Protein AF-A0AAW2PIT9-F1 (afdb_monomer_lite)

Sequence (120 aa):
MGIRGVTVSDVRGFGARGGSTERHAGSEFSEDKFIVKVKMEIVVSKDQVEEVIQKIIEEARTGEIGDGKIFLTPVSDIIRVRTGERGEKAERMIGGGAPPLEFLKLDELSVICLNWNFQL

Secondary structure (DSSP, 8-state):
------EEEEEEE----S------TT-------PEEEEEEEEEEEHHHHHHHHHHHHHHH--SSTT---EEEEE----EETTTTEETHHHH--TTSPPPP-----GGGEEEEEEEE----

Radius of gyration: 18.8 Å; chains: 1; bounding box: 33×24×62 Å

Foldseek 3Di:
DLFDDKDKDKDWDDDDDPDDPPPDPDDDDPRPDTAIWMKMWGKDFQVCVVVVVVVLCVVQDPVDPFSWDWDWDQAQKAAQPVPRDMDPVRNDDPPGDDDDDDDDHSRGIIITITTGHPDD

Structure (mmCIF, N/CA/C/O backbone):
data_AF-A0AAW2PIT9-F1
#
_entry.id   AF-A0AAW2PIT9-F1
#
loop_
_atom_site.group_PDB
_atom_site.id
_atom_site.type_symbol
_atom_site.label_atom_id
_atom_site.label_alt_id
_atom_site.label_comp_id
_atom_site.label_asym_id
_atom_site.label_entity_id
_atom_site.label_seq_id
_atom_site.pdbx_PDB_ins_code
_atom_site.Cartn_x
_atom_site.Cartn_y
_atom_site.Cartn_z
_atom_site.occupancy
_atom_site.B_iso_or_equiv
_atom_site.auth_seq_id
_atom_site.auth_comp_id
_atom_site.auth_asym_id
_atom_site.auth_atom_id
_atom_site.pdbx_PDB_model_num
ATOM 1 N N . MET A 1 1 ? 7.117 5.584 10.643 1.00 58.91 1 MET A N 1
ATOM 2 C CA . MET A 1 1 ? 6.422 4.578 9.802 1.00 58.91 1 MET A CA 1
ATOM 3 C C . MET A 1 1 ? 6.157 3.234 10.522 1.00 58.91 1 MET A C 1
ATOM 5 O O . MET A 1 1 ? 6.840 2.249 10.277 1.00 58.91 1 MET A O 1
ATOM 9 N N . GLY A 1 2 ? 5.166 3.136 11.417 1.00 62.16 2 GLY A N 1
ATOM 10 C CA . GLY A 1 2 ? 4.796 1.880 12.111 1.00 62.16 2 GLY A CA 1
ATOM 11 C C . GLY A 1 2 ? 3.861 0.944 11.322 1.00 62.16 2 GLY A C 1
ATOM 12 O O . GLY A 1 2 ? 3.065 0.229 11.939 1.00 62.16 2 GLY A O 1
ATOM 13 N N . ILE A 1 3 ? 3.917 0.986 9.984 1.00 71.56 3 ILE A N 1
ATOM 14 C CA . ILE A 1 3 ? 3.019 0.257 9.073 1.00 71.56 3 ILE A CA 1
ATOM 15 C C . ILE A 1 3 ? 3.288 -1.241 9.199 1.00 71.56 3 ILE A C 1
ATOM 17 O O . ILE A 1 3 ? 4.405 -1.701 8.975 1.00 71.56 3 ILE A O 1
ATOM 21 N N . ARG A 1 4 ? 2.264 -2.012 9.572 1.00 72.38 4 ARG A N 1
ATOM 22 C CA . ARG A 1 4 ? 2.394 -3.460 9.822 1.00 72.38 4 ARG A CA 1
ATOM 23 C C . ARG A 1 4 ? 1.340 -4.316 9.122 1.00 72.38 4 ARG A C 1
ATOM 25 O O . ARG A 1 4 ? 1.300 -5.522 9.339 1.00 72.38 4 ARG A O 1
ATOM 32 N N . GLY A 1 5 ? 0.511 -3.707 8.276 1.00 78.56 5 GLY A N 1
ATOM 33 C CA . GLY A 1 5 ? -0.400 -4.397 7.366 1.00 78.56 5 GLY A CA 1
ATOM 34 C C . GLY A 1 5 ? -0.068 -4.027 5.925 1.00 78.56 5 GLY A C 1
ATOM 35 O O . GLY A 1 5 ? -0.250 -2.880 5.532 1.00 78.56 5 GLY A O 1
ATOM 36 N N . VAL A 1 6 ? 0.432 -4.988 5.152 1.00 85.12 6 VAL A N 1
ATOM 37 C CA . VAL A 1 6 ? 0.722 -4.836 3.720 1.00 85.12 6 VAL A CA 1
ATOM 38 C C . VAL A 1 6 ? 0.280 -6.114 3.023 1.00 85.12 6 VAL A C 1
ATOM 40 O O . VAL A 1 6 ? 0.556 -7.208 3.51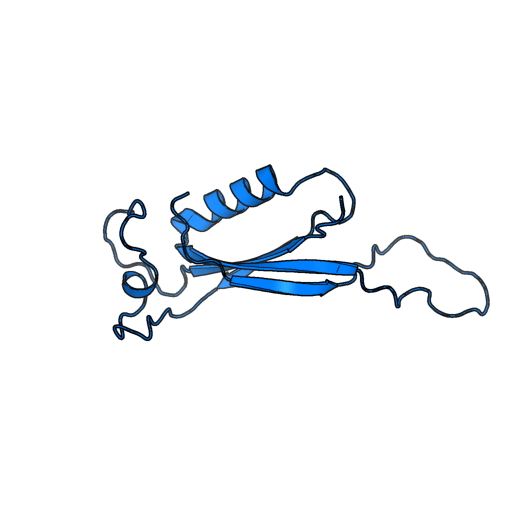2 1.00 85.12 6 VAL A O 1
ATOM 43 N N . THR A 1 7 ? -0.391 -5.979 1.883 1.00 83.31 7 THR A N 1
ATOM 44 C CA . THR A 1 7 ? -0.642 -7.097 0.967 1.00 83.31 7 THR A CA 1
ATOM 45 C C . THR A 1 7 ? 0.230 -6.924 -0.268 1.00 83.31 7 THR A C 1
ATOM 47 O O . THR A 1 7 ? 0.334 -5.822 -0.802 1.00 83.31 7 THR A O 1
ATOM 50 N N . VAL A 1 8 ? 0.872 -8.003 -0.713 1.00 87.19 8 VAL A N 1
ATOM 51 C CA . VAL A 1 8 ? 1.758 -8.005 -1.881 1.00 87.19 8 VAL A CA 1
ATOM 52 C C . VAL A 1 8 ? 1.291 -9.080 -2.854 1.00 87.19 8 VAL A C 1
ATOM 54 O O . VAL A 1 8 ? 0.930 -10.177 -2.432 1.00 87.19 8 VAL A O 1
ATOM 57 N N . SER A 1 9 ? 1.281 -8.768 -4.148 1.00 84.62 9 SER A N 1
ATOM 58 C CA . SER A 1 9 ? 0.946 -9.717 -5.212 1.00 84.62 9 SER A CA 1
ATOM 59 C C . SER A 1 9 ? 1.814 -9.501 -6.448 1.00 84.62 9 SER A C 1
ATOM 61 O O . SER A 1 9 ? 2.165 -8.368 -6.778 1.00 84.62 9 SER A O 1
ATOM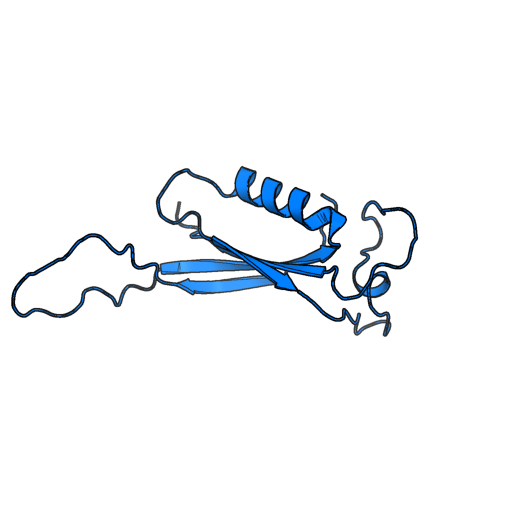 63 N N . ASP A 1 10 ? 2.130 -10.588 -7.147 1.00 87.12 10 ASP A N 1
ATOM 64 C CA . ASP A 1 10 ? 2.789 -10.517 -8.447 1.00 87.12 10 ASP A CA 1
ATOM 65 C C . ASP A 1 10 ? 1.769 -10.136 -9.517 1.00 87.12 10 ASP A C 1
ATOM 67 O O . ASP A 1 10 ? 0.710 -10.755 -9.658 1.00 87.12 10 ASP A O 1
ATOM 71 N N . VAL A 1 11 ? 2.093 -9.111 -10.296 1.00 84.81 11 VAL A N 1
ATOM 72 C CA . VAL A 1 11 ? 1.264 -8.631 -11.394 1.00 84.81 11 VAL A CA 1
ATOM 73 C C . VAL A 1 11 ? 2.079 -8.520 -12.670 1.00 84.81 11 VAL A C 1
ATOM 75 O O . VAL A 1 11 ? 3.307 -8.513 -12.686 1.00 84.81 11 VAL A O 1
ATOM 78 N N . ARG A 1 12 ? 1.371 -8.436 -13.787 1.00 81.88 12 ARG A N 1
ATOM 79 C CA . ARG A 1 12 ? 1.951 -8.173 -15.097 1.00 81.88 12 ARG A CA 1
ATOM 80 C C . ARG A 1 12 ? 1.384 -6.863 -15.600 1.00 81.88 12 ARG A C 1
ATOM 82 O O . ARG A 1 12 ? 0.174 -6.662 -15.561 1.00 81.88 12 ARG A O 1
ATOM 89 N N . GLY A 1 13 ? 2.253 -5.960 -16.031 1.00 72.81 13 GLY A N 1
ATOM 90 C CA . GLY A 1 13 ? 1.846 -4.630 -16.463 1.00 72.81 13 GLY A CA 1
ATOM 91 C C . GLY A 1 13 ? 2.630 -4.154 -17.671 1.00 72.81 13 GLY A C 1
ATOM 92 O O . GLY A 1 13 ? 3.787 -4.520 -17.870 1.00 72.81 13 GLY A O 1
ATOM 93 N N . PHE A 1 14 ? 1.992 -3.285 -18.441 1.00 72.94 14 PHE A N 1
ATOM 94 C CA . PHE A 1 14 ? 2.594 -2.564 -19.550 1.00 72.94 14 PHE A CA 1
ATOM 95 C C . PHE A 1 14 ? 2.357 -1.063 -19.361 1.00 72.94 14 PHE A C 1
ATOM 97 O O . PHE A 1 14 ? 1.362 -0.648 -18.765 1.00 72.94 14 PHE A O 1
ATOM 104 N N . GLY A 1 15 ? 3.294 -0.240 -19.828 1.00 63.38 15 GLY A N 1
ATOM 105 C CA . GLY A 1 15 ? 3.181 1.212 -19.796 1.00 63.38 15 GLY A CA 1
ATOM 106 C C . GLY A 1 15 ? 3.551 1.789 -21.151 1.00 63.38 15 GLY A C 1
ATOM 107 O O . GLY A 1 15 ? 4.732 1.996 -21.414 1.00 63.38 15 GLY A O 1
ATOM 108 N N . ALA A 1 16 ? 2.552 2.071 -21.988 1.00 59.03 16 ALA A N 1
ATOM 109 C CA . ALA A 1 16 ? 2.766 2.754 -23.258 1.00 59.03 16 ALA A CA 1
ATOM 110 C C . ALA A 1 16 ? 3.300 4.171 -22.994 1.00 59.03 16 ALA A C 1
ATOM 112 O O . ALA A 1 16 ? 2.604 5.009 -22.413 1.00 59.03 16 ALA A O 1
ATOM 113 N N . ARG A 1 17 ? 4.533 4.464 -23.415 1.00 53.31 17 ARG A N 1
ATOM 114 C CA . ARG A 1 17 ? 4.994 5.849 -23.554 1.00 53.31 17 ARG A CA 1
ATOM 115 C C . ARG A 1 17 ? 4.527 6.338 -24.920 1.00 53.31 17 ARG A C 1
ATOM 117 O O . ARG A 1 17 ? 5.092 5.956 -25.937 1.00 53.31 17 ARG A O 1
ATOM 124 N N . GLY A 1 18 ? 3.471 7.150 -24.946 1.00 47.06 18 GLY A N 1
ATOM 125 C CA . GLY A 1 18 ? 3.023 7.813 -26.169 1.00 47.06 18 GLY A CA 1
ATOM 126 C C . GLY A 1 18 ? 4.140 8.707 -26.704 1.00 47.06 18 GLY A C 1
ATOM 127 O O . GLY A 1 18 ? 4.370 9.780 -26.158 1.00 47.06 18 GLY A O 1
ATOM 128 N N . GLY A 1 19 ? 4.878 8.238 -27.712 1.00 44.03 19 GLY A N 1
ATOM 129 C CA . GLY A 1 19 ? 6.019 8.992 -28.237 1.00 44.03 19 GLY A CA 1
ATOM 130 C C . GLY A 1 19 ? 7.130 8.172 -28.885 1.00 44.03 19 GLY A C 1
ATOM 131 O O . GLY A 1 19 ? 8.298 8.489 -28.710 1.00 44.03 19 GLY A O 1
ATOM 132 N N . SER A 1 20 ? 6.805 7.129 -29.637 1.00 36.19 20 SER A N 1
ATOM 133 C CA . SER A 1 20 ? 7.636 6.668 -30.753 1.00 36.19 20 SER A CA 1
ATOM 134 C C . SER A 1 20 ? 6.673 6.090 -31.765 1.00 36.19 20 SER A C 1
ATOM 136 O O . SER A 1 20 ? 6.172 4.984 -31.606 1.00 36.19 20 SER A O 1
ATOM 138 N N . THR A 1 21 ? 6.311 6.885 -32.760 1.00 42.41 21 THR A N 1
ATOM 139 C CA . THR A 1 21 ? 5.592 6.381 -33.921 1.00 42.41 21 THR A CA 1
ATOM 140 C C . THR A 1 21 ? 6.561 5.462 -34.666 1.00 42.41 21 THR A C 1
ATOM 142 O O . THR A 1 21 ? 7.290 5.917 -35.543 1.00 42.41 21 THR A O 1
ATOM 145 N N . GLU A 1 22 ? 6.591 4.169 -34.339 1.00 36.44 22 GLU A N 1
ATOM 146 C CA . GLU A 1 22 ? 7.066 3.157 -35.285 1.00 36.44 22 GLU A CA 1
ATOM 147 C C . GLU A 1 22 ? 6.016 3.048 -36.392 1.00 36.44 22 GLU A C 1
ATOM 149 O O . GLU A 1 22 ? 5.182 2.151 -36.458 1.00 36.44 22 GLU A O 1
ATOM 154 N N . ARG A 1 23 ? 6.036 4.029 -37.297 1.00 49.00 23 ARG A N 1
ATOM 155 C CA . ARG A 1 23 ? 5.612 3.778 -38.665 1.00 49.00 23 ARG A CA 1
ATOM 156 C C . ARG A 1 23 ? 6.683 2.881 -39.275 1.00 49.00 23 ARG A C 1
ATOM 158 O O . ARG A 1 23 ? 7.696 3.375 -39.764 1.00 49.00 23 ARG A O 1
ATOM 165 N N . HIS A 1 24 ? 6.451 1.578 -39.254 1.00 36.88 24 HIS A N 1
ATOM 166 C CA . HIS A 1 24 ? 7.007 0.675 -40.248 1.00 36.88 24 HIS A CA 1
ATOM 167 C C . HIS A 1 24 ? 5.869 -0.143 -40.838 1.00 36.88 24 HIS A C 1
ATOM 169 O O . HIS A 1 24 ? 5.011 -0.673 -40.140 1.00 36.88 24 HIS A O 1
ATOM 175 N N . ALA A 1 25 ? 5.810 -0.129 -42.161 1.00 48.88 25 ALA A N 1
ATOM 176 C CA . ALA A 1 25 ? 4.795 -0.798 -42.937 1.00 48.88 25 ALA A CA 1
ATOM 177 C C . ALA A 1 25 ? 4.736 -2.298 -42.592 1.00 48.88 25 ALA A C 1
ATOM 179 O O . ALA A 1 25 ? 5.683 -3.027 -42.865 1.00 48.88 25 ALA A O 1
ATOM 180 N N . GLY A 1 26 ? 3.597 -2.756 -42.066 1.00 50.75 26 GLY A N 1
ATOM 181 C CA . GLY A 1 26 ? 3.135 -4.128 -42.283 1.00 50.75 26 GLY A CA 1
ATOM 182 C C . GLY A 1 26 ? 3.770 -5.256 -41.464 1.00 50.75 26 GLY A C 1
ATOM 183 O O . GLY A 1 26 ? 3.805 -6.374 -41.967 1.00 50.75 26 GLY A O 1
ATOM 184 N N . SER A 1 27 ? 4.204 -5.033 -40.223 1.00 36.72 27 SER A N 1
ATOM 185 C CA . SER A 1 27 ? 4.493 -6.143 -39.302 1.00 36.72 27 SER A CA 1
ATOM 186 C C . SER A 1 27 ? 4.079 -5.810 -37.874 1.00 36.72 27 SER A C 1
ATOM 188 O O . SER A 1 27 ? 4.176 -4.668 -37.439 1.00 36.72 27 SER A O 1
ATOM 190 N N . GLU A 1 28 ? 3.551 -6.827 -37.210 1.00 40.50 28 GLU A N 1
ATOM 191 C CA . GLU A 1 28 ? 2.690 -6.795 -36.036 1.00 40.50 28 GLU A CA 1
ATOM 192 C C . GLU A 1 28 ? 3.283 -6.068 -34.827 1.00 40.50 28 GLU A C 1
ATOM 194 O O . GLU A 1 28 ? 4.488 -6.070 -34.583 1.00 40.50 28 GLU A O 1
ATOM 199 N N . PHE A 1 29 ? 2.379 -5.466 -34.059 1.00 41.62 29 PHE A N 1
ATOM 200 C CA . PHE A 1 29 ? 2.604 -4.904 -32.740 1.00 41.62 29 PHE A CA 1
ATOM 201 C C . PHE A 1 29 ? 3.574 -5.750 -31.900 1.00 41.62 29 PHE A C 1
ATOM 203 O O . PHE A 1 29 ? 3.251 -6.853 -31.473 1.00 41.62 29 PHE A O 1
ATOM 210 N N . SER A 1 30 ? 4.732 -5.192 -31.556 1.00 47.97 30 SER A N 1
ATOM 211 C CA . SER A 1 30 ? 5.581 -5.690 -30.469 1.00 47.97 30 SER A CA 1
ATOM 212 C C . SER A 1 30 ? 5.047 -5.232 -29.095 1.00 47.97 30 SER A C 1
ATOM 214 O O . SER A 1 30 ? 5.810 -4.923 -28.182 1.00 47.97 30 SER A O 1
ATOM 216 N N . GLU A 1 31 ? 3.719 -5.166 -28.931 1.00 53.56 31 GLU A N 1
ATOM 217 C CA . GLU A 1 31 ? 3.038 -4.656 -27.727 1.00 53.56 31 GLU A CA 1
ATOM 218 C C . GLU A 1 31 ? 2.780 -5.736 -26.654 1.00 53.56 31 GLU A C 1
ATOM 220 O O . GLU A 1 31 ? 2.346 -5.418 -25.549 1.00 53.56 31 GLU A O 1
ATOM 225 N N . ASP A 1 32 ? 3.115 -7.003 -26.915 1.00 54.88 32 ASP A N 1
ATOM 226 C CA . ASP A 1 32 ? 2.698 -8.142 -26.076 1.00 54.88 32 ASP A CA 1
ATOM 227 C C . ASP A 1 32 ? 3.652 -8.532 -24.932 1.00 54.88 32 ASP A C 1
ATOM 229 O O . ASP A 1 32 ? 3.414 -9.509 -24.211 1.00 54.88 32 ASP A O 1
ATOM 233 N N . LYS A 1 33 ? 4.741 -7.789 -24.696 1.00 65.75 33 LYS A N 1
ATOM 234 C CA . LYS A 1 33 ? 5.675 -8.140 -23.612 1.00 65.75 33 LYS A CA 1
ATOM 235 C C . LYS A 1 33 ? 5.265 -7.498 -22.290 1.00 65.75 33 LYS A C 1
ATOM 237 O O . LYS A 1 33 ? 5.810 -6.482 -21.863 1.00 65.75 33 LYS A O 1
ATOM 242 N N . PHE A 1 34 ? 4.323 -8.139 -21.606 1.00 71.62 34 PHE A N 1
ATOM 243 C CA . PHE A 1 34 ? 4.043 -7.842 -20.205 1.00 71.62 34 PHE A CA 1
ATOM 244 C C . PHE A 1 34 ? 5.301 -8.015 -19.349 1.00 71.62 34 PHE A C 1
ATOM 246 O O . PHE A 1 34 ? 5.950 -9.062 -19.379 1.00 71.62 34 PHE A O 1
ATOM 253 N N . ILE A 1 35 ? 5.608 -7.002 -18.542 1.00 76.75 35 ILE A N 1
ATOM 254 C CA . ILE A 1 35 ? 6.709 -7.046 -17.582 1.00 76.75 35 ILE A CA 1
ATOM 255 C C . ILE A 1 35 ? 6.139 -7.456 -16.225 1.00 76.75 35 ILE A C 1
ATOM 257 O O . ILE A 1 35 ? 5.075 -6.971 -15.824 1.00 76.75 35 ILE A O 1
ATOM 261 N N . VAL A 1 36 ? 6.830 -8.370 -15.543 1.00 80.88 36 VAL A N 1
ATOM 262 C CA . VAL A 1 36 ? 6.487 -8.782 -14.178 1.00 80.88 36 VAL A CA 1
ATOM 263 C C . VAL A 1 36 ? 6.782 -7.627 -13.233 1.00 80.88 36 VAL A C 1
ATOM 265 O O . VAL A 1 36 ? 7.828 -6.993 -13.309 1.00 80.88 36 VAL A O 1
ATOM 268 N N . LYS A 1 37 ? 5.827 -7.325 -12.366 1.00 81.19 37 LYS A N 1
ATOM 269 C CA . LYS A 1 37 ? 5.892 -6.235 -11.404 1.00 81.19 37 LYS A CA 1
ATOM 270 C C . LYS A 1 37 ? 5.289 -6.696 -10.089 1.00 81.19 37 LYS A C 1
ATOM 272 O O . LYS A 1 37 ? 4.469 -7.610 -10.060 1.00 81.19 37 LYS A O 1
ATOM 277 N N . VAL A 1 38 ? 5.650 -6.020 -9.014 1.00 83.44 38 VAL A N 1
ATOM 278 C CA . VAL A 1 38 ? 5.062 -6.233 -7.698 1.00 83.44 38 VAL A CA 1
ATOM 279 C C . VAL A 1 38 ? 3.980 -5.185 -7.468 1.00 83.44 38 VAL A C 1
ATOM 281 O O . VAL A 1 38 ? 4.223 -3.982 -7.615 1.00 83.44 38 VAL A O 1
ATOM 284 N N . LYS A 1 39 ? 2.786 -5.652 -7.092 1.00 84.25 39 LYS A N 1
ATOM 285 C CA . LYS A 1 39 ? 1.701 -4.819 -6.586 1.00 84.25 39 LYS A CA 1
ATOM 286 C C . LYS A 1 39 ? 1.688 -4.858 -5.068 1.00 84.25 39 LYS A C 1
ATOM 288 O O . LYS A 1 39 ? 1.458 -5.912 -4.480 1.00 84.25 39 LYS A O 1
ATOM 293 N N . MET A 1 40 ? 1.899 -3.704 -4.445 1.00 84.81 40 MET A N 1
ATOM 294 C CA . MET A 1 40 ? 1.740 -3.526 -3.001 1.00 84.81 40 MET A CA 1
ATOM 295 C C . MET A 1 40 ? 0.445 -2.779 -2.728 1.00 84.81 40 MET A C 1
ATOM 297 O O . MET A 1 40 ? 0.184 -1.783 -3.393 1.00 84.81 40 MET A O 1
ATOM 301 N N . GLU A 1 41 ? -0.330 -3.251 -1.758 1.00 86.50 41 GLU A N 1
ATOM 302 C CA . GLU A 1 41 ? -1.548 -2.615 -1.265 1.00 86.50 41 GLU A CA 1
ATOM 303 C C . GLU A 1 41 ? -1.398 -2.361 0.230 1.00 86.50 41 GLU A C 1
ATOM 305 O O . GLU A 1 41 ? -1.246 -3.289 1.032 1.00 86.50 41 GLU A O 1
ATOM 310 N N . ILE A 1 42 ? -1.419 -1.081 0.591 1.00 86.06 42 ILE A N 1
ATOM 311 C CA . ILE A 1 42 ? -1.268 -0.612 1.967 1.00 86.06 42 ILE A CA 1
ATOM 312 C C . ILE A 1 42 ? -2.472 0.258 2.283 1.00 86.06 42 ILE A C 1
ATOM 314 O O . ILE A 1 42 ? -2.728 1.221 1.564 1.00 86.06 42 ILE A O 1
ATOM 318 N N . VAL A 1 43 ? -3.202 -0.087 3.340 1.00 85.69 43 VAL A N 1
ATOM 319 C CA . VAL A 1 43 ? -4.298 0.730 3.861 1.00 85.69 43 VAL A CA 1
ATOM 320 C C . VAL A 1 43 ? -3.781 1.454 5.093 1.00 85.69 43 VAL A C 1
ATOM 322 O O . VAL A 1 43 ? -3.303 0.802 6.018 1.00 85.69 43 VAL A O 1
ATOM 325 N N . VAL A 1 44 ? -3.857 2.781 5.080 1.00 84.50 44 VAL A N 1
ATOM 326 C CA . VAL A 1 44 ? -3.400 3.649 6.174 1.00 84.50 44 VAL A CA 1
ATOM 327 C C . VAL A 1 44 ? -4.394 4.772 6.431 1.00 84.50 44 VAL A C 1
ATOM 329 O O . VAL A 1 44 ? -5.189 5.108 5.547 1.00 84.50 44 VAL A O 1
ATOM 332 N N . SER A 1 45 ? -4.316 5.370 7.620 1.00 82.81 45 SER A N 1
ATOM 333 C CA . SER A 1 45 ? -5.016 6.610 7.951 1.00 82.81 45 SER A CA 1
ATOM 334 C C . SER A 1 45 ? -4.478 7.799 7.145 1.00 82.81 45 SER A C 1
ATOM 336 O O . SER A 1 45 ? -3.318 7.839 6.732 1.00 82.81 45 SER A O 1
ATOM 338 N N . LYS A 1 46 ? -5.338 8.786 6.892 1.00 81.56 46 LYS A N 1
ATOM 339 C CA . LYS A 1 46 ? -5.068 9.951 6.036 1.00 81.56 46 LYS A CA 1
ATOM 340 C C . LYS A 1 46 ? -3.870 10.777 6.478 1.00 81.56 46 LYS A C 1
ATOM 342 O O . LYS A 1 46 ? -3.151 11.289 5.628 1.00 81.56 46 LYS A O 1
ATOM 347 N N . ASP A 1 47 ? -3.649 10.893 7.781 1.00 82.88 47 ASP A N 1
ATOM 348 C CA . ASP A 1 47 ? -2.496 11.582 8.358 1.00 82.88 47 ASP A CA 1
ATOM 349 C C . ASP A 1 47 ? -1.166 10.876 8.047 1.00 82.88 47 ASP A C 1
ATOM 351 O O . ASP A 1 47 ? -0.129 11.531 7.986 1.00 82.88 47 ASP A O 1
ATOM 355 N N . GLN A 1 48 ? -1.195 9.569 7.771 1.00 82.56 48 GLN A N 1
ATOM 356 C CA . GLN A 1 48 ? -0.012 8.788 7.408 1.00 82.56 48 GLN A CA 1
ATOM 357 C C . GLN A 1 48 ? 0.241 8.728 5.899 1.00 82.56 48 GLN A C 1
ATOM 359 O O . GLN A 1 48 ? 1.360 8.413 5.499 1.00 82.56 48 GLN A O 1
ATOM 364 N N . VAL A 1 49 ? -0.760 9.024 5.058 1.00 84.81 49 VAL A N 1
ATOM 365 C CA . VAL A 1 49 ? -0.690 8.844 3.593 1.00 84.81 49 VAL A CA 1
ATOM 366 C C . VAL A 1 49 ? 0.559 9.485 2.993 1.00 84.81 49 VAL A C 1
ATOM 368 O O . VAL A 1 49 ? 1.289 8.814 2.266 1.00 84.81 49 VAL A O 1
ATOM 371 N N . GLU A 1 50 ? 0.838 10.746 3.322 1.00 87.50 50 GLU A N 1
ATOM 372 C CA . GLU A 1 50 ? 1.989 11.458 2.757 1.00 87.50 50 GLU A CA 1
ATOM 373 C C . GLU A 1 50 ? 3.322 10.865 3.236 1.00 87.50 50 GLU A C 1
ATOM 375 O O . GLU A 1 50 ? 4.223 10.655 2.428 1.00 87.50 50 GLU A O 1
ATOM 380 N N . GLU A 1 51 ? 3.436 10.512 4.523 1.00 87.19 51 GLU A N 1
ATOM 381 C CA . GLU A 1 51 ? 4.638 9.858 5.068 1.00 87.19 51 GLU A CA 1
ATOM 382 C C . GLU A 1 51 ? 4.903 8.534 4.322 1.00 87.19 51 GLU A C 1
ATOM 384 O O . GLU A 1 51 ? 6.039 8.259 3.930 1.00 87.19 51 GLU A O 1
ATOM 389 N N . VAL A 1 52 ? 3.852 7.746 4.045 1.00 86.38 52 VAL A N 1
ATOM 390 C CA . VAL A 1 52 ? 3.973 6.470 3.320 1.00 86.38 52 VAL A CA 1
ATOM 391 C C . VAL A 1 52 ? 4.400 6.693 1.871 1.00 86.38 52 VAL A C 1
ATOM 393 O O . VAL A 1 52 ? 5.298 6.003 1.391 1.00 86.38 52 VAL A O 1
ATOM 396 N N . ILE A 1 53 ? 3.781 7.650 1.172 1.00 88.19 53 ILE A N 1
ATOM 397 C CA . ILE A 1 53 ? 4.128 7.993 -0.215 1.00 88.19 53 ILE A CA 1
ATOM 398 C C . ILE A 1 53 ? 5.601 8.382 -0.308 1.00 88.19 53 ILE A C 1
ATOM 400 O O . ILE A 1 53 ? 6.318 7.840 -1.148 1.00 88.19 53 ILE A O 1
ATOM 404 N N . GLN A 1 54 ? 6.064 9.280 0.564 1.00 90.44 54 GLN A N 1
ATOM 405 C CA . GLN A 1 54 ? 7.452 9.740 0.552 1.00 90.44 54 GLN A CA 1
ATOM 406 C C . GLN A 1 54 ? 8.422 8.592 0.809 1.00 90.44 54 GLN A C 1
ATOM 408 O O . GLN A 1 54 ? 9.395 8.442 0.073 1.00 90.44 54 GLN A O 1
ATOM 413 N N . LYS A 1 55 ? 8.127 7.731 1.790 1.00 88.94 55 LYS A N 1
ATOM 414 C CA . LYS A 1 55 ? 8.978 6.578 2.091 1.00 88.94 55 LYS A CA 1
ATOM 415 C C . LYS A 1 55 ? 9.038 5.586 0.936 1.00 88.94 55 LYS A C 1
ATOM 417 O O . LYS A 1 55 ? 10.106 5.071 0.627 1.00 88.94 55 LYS A O 1
ATOM 422 N N . ILE A 1 56 ? 7.912 5.342 0.269 1.00 87.62 56 ILE A N 1
ATOM 423 C CA . ILE A 1 56 ? 7.897 4.516 -0.934 1.00 87.62 56 ILE A CA 1
ATOM 424 C C . ILE A 1 56 ? 8.763 5.145 -2.021 1.00 87.62 56 ILE A C 1
ATOM 426 O O . ILE A 1 56 ? 9.562 4.441 -2.615 1.00 87.62 56 ILE A O 1
ATOM 430 N N . ILE A 1 57 ? 8.613 6.442 -2.302 1.00 89.19 57 ILE A N 1
ATOM 431 C CA . ILE A 1 57 ? 9.396 7.112 -3.348 1.00 89.19 57 ILE A CA 1
ATOM 432 C C . ILE A 1 57 ? 10.891 7.046 -3.027 1.00 89.19 57 ILE A C 1
ATOM 434 O O . ILE A 1 57 ? 11.680 6.763 -3.922 1.00 89.19 57 ILE A O 1
ATOM 438 N N . GLU A 1 58 ? 11.274 7.291 -1.775 1.00 89.81 58 GLU A N 1
ATOM 439 C CA . GLU A 1 58 ? 12.664 7.234 -1.316 1.00 89.81 58 GLU A CA 1
ATOM 440 C C . GLU A 1 58 ? 13.296 5.858 -1.564 1.00 89.81 58 GLU A C 1
ATOM 442 O O . GLU A 1 58 ? 14.400 5.780 -2.092 1.00 89.81 58 GLU A O 1
ATOM 447 N N . GLU A 1 59 ? 12.584 4.781 -1.227 1.00 87.00 59 GLU A N 1
ATOM 448 C CA . GLU A 1 59 ? 13.094 3.411 -1.367 1.00 87.00 59 GLU A CA 1
ATOM 449 C C . GLU A 1 59 ? 12.940 2.865 -2.796 1.00 87.00 59 GLU A C 1
ATOM 451 O O . GLU A 1 59 ? 13.703 1.991 -3.207 1.00 87.00 59 GLU A O 1
ATOM 456 N N . ALA A 1 60 ? 11.946 3.354 -3.550 1.00 84.50 60 ALA A N 1
ATOM 457 C CA . ALA A 1 60 ? 11.561 2.792 -4.842 1.00 84.50 60 ALA A CA 1
ATOM 458 C C . ALA A 1 60 ? 12.144 3.445 -6.074 1.00 84.50 60 ALA A C 1
ATOM 460 O O . ALA A 1 60 ? 12.192 2.839 -7.147 1.00 84.50 60 ALA A O 1
ATOM 461 N N . ARG A 1 61 ? 12.557 4.698 -5.942 1.00 87.50 61 ARG A N 1
ATOM 462 C CA . ARG A 1 61 ? 13.004 5.481 -7.076 1.00 87.50 61 ARG A CA 1
ATOM 463 C C . ARG A 1 61 ? 14.438 5.125 -7.437 1.00 87.50 61 ARG A C 1
ATOM 465 O O . ARG A 1 61 ? 15.371 5.482 -6.726 1.00 87.50 61 ARG A O 1
ATOM 472 N N . THR A 1 62 ? 14.613 4.520 -8.604 1.00 85.56 62 THR A N 1
ATOM 473 C CA . THR A 1 62 ? 15.933 4.346 -9.226 1.00 85.56 62 THR A CA 1
ATOM 474 C C . THR A 1 62 ? 16.288 5.527 -10.130 1.00 85.56 62 THR A C 1
ATOM 476 O O . THR A 1 62 ? 17.461 5.799 -10.366 1.00 85.56 62 THR A O 1
ATOM 479 N N . GLY A 1 63 ? 15.277 6.267 -10.603 1.00 84.75 63 GLY A N 1
ATOM 480 C CA . GLY A 1 63 ? 15.427 7.306 -11.623 1.00 84.75 63 GLY A CA 1
ATOM 481 C C . GLY A 1 63 ? 15.191 6.793 -13.045 1.00 84.75 63 GLY A C 1
ATOM 482 O O . GLY A 1 63 ? 15.093 7.604 -13.968 1.00 84.75 63 GLY A O 1
ATOM 483 N N . GLU A 1 64 ? 15.026 5.482 -13.214 1.00 82.25 64 GLU A N 1
ATOM 484 C CA . GLU A 1 64 ? 14.859 4.836 -14.508 1.00 82.25 64 GLU A CA 1
ATOM 485 C C . GLU A 1 64 ? 13.391 4.678 -14.929 1.00 82.25 64 GLU A C 1
ATOM 487 O O . GLU A 1 64 ? 12.422 4.807 -14.169 1.00 82.25 64 GLU A O 1
ATOM 492 N N . ILE A 1 65 ? 13.206 4.377 -16.214 1.00 78.00 65 ILE A N 1
ATOM 493 C CA . ILE A 1 65 ? 11.890 4.05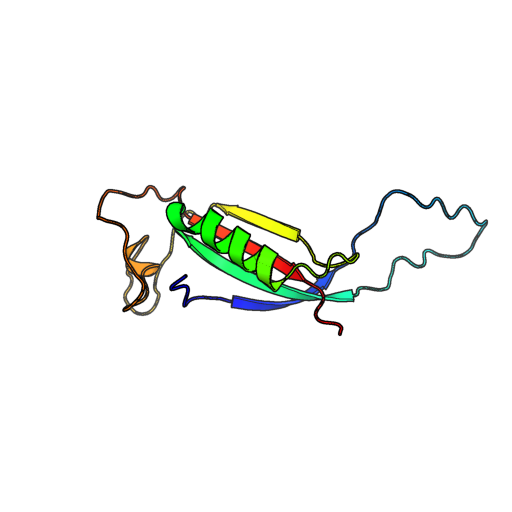3 -16.759 1.00 78.00 65 ILE A CA 1
ATOM 494 C C . ILE A 1 65 ? 11.412 2.731 -16.153 1.00 78.00 65 ILE A C 1
ATOM 496 O O . ILE A 1 65 ? 11.915 1.668 -16.500 1.00 78.00 65 ILE A O 1
ATOM 500 N N . GLY A 1 66 ? 10.365 2.781 -15.330 1.00 76.06 66 GLY A N 1
ATOM 501 C CA . GLY A 1 66 ? 9.747 1.570 -14.781 1.00 76.06 66 GLY A CA 1
ATOM 502 C C . GLY A 1 66 ? 9.606 1.538 -13.264 1.00 76.06 66 GLY A C 1
ATOM 503 O O . GLY A 1 66 ? 8.955 0.608 -12.784 1.00 76.06 66 GLY A O 1
ATOM 504 N N . ASP A 1 67 ? 10.091 2.570 -12.557 1.00 79.94 67 ASP A N 1
ATOM 505 C CA . ASP A 1 67 ? 9.930 2.781 -11.100 1.00 79.94 67 ASP A CA 1
ATOM 506 C C . ASP A 1 67 ? 8.474 2.655 -10.616 1.00 79.94 67 ASP A C 1
ATOM 508 O O . ASP A 1 67 ? 8.198 2.348 -9.461 1.00 79.94 67 ASP A O 1
ATOM 512 N N . GLY A 1 68 ? 7.516 2.817 -11.529 1.00 80.81 68 GLY A N 1
ATOM 513 C CA . GLY A 1 68 ? 6.124 2.470 -11.300 1.00 80.81 68 GLY A CA 1
ATOM 514 C C . GLY A 1 68 ? 5.230 3.683 -11.126 1.00 80.81 68 GLY A C 1
ATOM 515 O O . GLY A 1 68 ? 5.544 4.791 -11.557 1.00 80.81 68 GLY A O 1
ATOM 516 N N . LYS A 1 69 ? 4.048 3.441 -10.566 1.00 83.38 69 LYS A N 1
ATOM 517 C CA . LYS A 1 69 ? 3.056 4.469 -10.244 1.00 83.38 69 LYS A CA 1
ATOM 518 C C . LYS A 1 69 ? 2.469 4.173 -8.876 1.00 83.38 69 LYS A C 1
ATOM 520 O O . LYS A 1 69 ? 2.315 3.004 -8.529 1.00 83.38 69 LYS A O 1
ATOM 525 N N . ILE A 1 70 ? 2.122 5.240 -8.165 1.00 85.31 70 ILE A N 1
ATOM 526 C CA . ILE A 1 70 ? 1.389 5.203 -6.904 1.00 85.31 70 ILE A CA 1
ATOM 527 C C . ILE A 1 70 ? -0.043 5.634 -7.198 1.00 85.31 70 ILE A C 1
ATOM 529 O O . ILE A 1 70 ? -0.256 6.709 -7.760 1.00 85.31 70 ILE A O 1
ATOM 533 N N . PHE A 1 71 ? -1.019 4.808 -6.839 1.00 83.94 71 PHE A N 1
ATOM 534 C CA . PHE A 1 71 ? -2.432 5.181 -6.887 1.00 83.94 71 PHE A CA 1
ATOM 535 C C . PHE A 1 71 ? -2.972 5.310 -5.473 1.00 83.94 71 PHE A C 1
ATOM 537 O O . PHE A 1 71 ? -2.651 4.476 -4.630 1.00 83.94 71 PHE A O 1
ATOM 544 N N . LEU A 1 72 ? -3.812 6.320 -5.249 1.00 84.31 72 LEU A N 1
ATOM 545 C CA . LEU A 1 72 ? -4.563 6.514 -4.014 1.00 84.31 72 LEU A CA 1
ATOM 546 C C . LEU A 1 72 ? -6.031 6.207 -4.280 1.00 84.31 72 LEU A C 1
ATOM 548 O O . LEU A 1 72 ? -6.623 6.762 -5.204 1.00 84.31 72 LEU A O 1
ATOM 552 N N . THR A 1 73 ? -6.611 5.315 -3.482 1.00 83.62 73 THR A N 1
ATOM 553 C CA . THR A 1 73 ? -8.038 4.966 -3.568 1.00 83.62 73 THR A CA 1
ATOM 554 C C . THR A 1 73 ? -8.689 5.100 -2.197 1.00 83.62 73 THR A C 1
ATOM 556 O O . THR A 1 73 ? -8.168 4.491 -1.264 1.00 83.62 73 THR A O 1
ATOM 559 N N . PRO A 1 74 ? -9.809 5.831 -2.048 1.00 82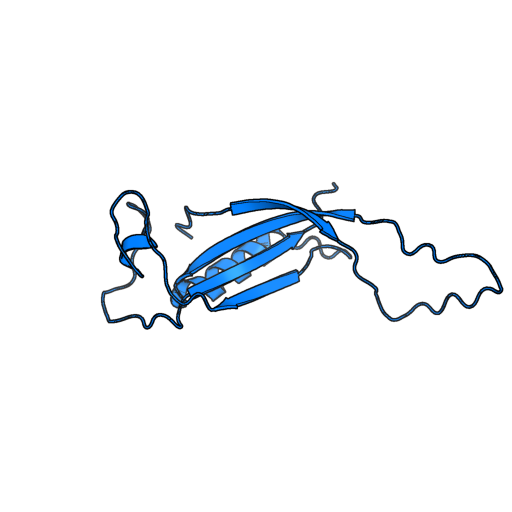.69 74 PRO A N 1
ATOM 560 C CA . PRO A 1 74 ? -10.488 5.956 -0.762 1.00 82.69 74 PRO A CA 1
ATOM 561 C C . PRO A 1 74 ? -11.044 4.603 -0.286 1.00 82.69 74 PRO A C 1
ATOM 563 O O . PRO A 1 74 ? -11.609 3.852 -1.083 1.00 82.69 74 PRO A O 1
ATOM 566 N N . VAL A 1 75 ? -10.921 4.300 1.009 1.00 83.56 75 VAL A N 1
ATOM 567 C CA . VAL A 1 75 ? -11.479 3.085 1.637 1.00 83.56 75 VAL A CA 1
ATOM 568 C C . VAL A 1 75 ? -12.569 3.469 2.620 1.00 83.56 75 VAL A C 1
ATOM 570 O O . VAL A 1 75 ? -12.299 4.173 3.575 1.00 83.56 75 VAL A O 1
ATOM 573 N N . SER A 1 76 ? -13.785 2.962 2.424 1.00 83.19 76 SER A N 1
ATOM 574 C CA . SER A 1 76 ? -14.959 3.371 3.203 1.00 83.19 76 SER A CA 1
ATOM 575 C C . SER A 1 76 ? -15.168 2.645 4.535 1.00 83.19 76 SER A C 1
ATOM 577 O O . SER A 1 76 ? -16.014 3.074 5.302 1.00 83.19 76 SER A O 1
ATOM 579 N N . ASP A 1 77 ? -14.533 1.499 4.788 1.00 84.06 77 ASP A N 1
ATOM 580 C CA . ASP A 1 77 ? -14.575 0.803 6.086 1.00 84.06 77 ASP A CA 1
ATOM 581 C C . ASP A 1 77 ? -13.453 -0.239 6.149 1.00 84.06 77 ASP A C 1
ATOM 583 O O . ASP A 1 77 ? -13.027 -0.777 5.125 1.00 84.06 77 ASP A O 1
ATOM 587 N N . ILE A 1 78 ? -13.003 -0.553 7.361 1.00 85.12 78 ILE A N 1
ATOM 588 C CA . ILE A 1 78 ? -12.063 -1.642 7.634 1.00 85.12 78 ILE A CA 1
ATOM 589 C C . ILE A 1 78 ? -12.694 -2.508 8.702 1.00 85.12 78 ILE A C 1
ATOM 591 O O . ILE A 1 78 ? -13.083 -2.007 9.748 1.00 85.12 78 ILE A O 1
ATOM 595 N N . ILE A 1 79 ? -12.767 -3.814 8.461 1.00 87.62 79 ILE A N 1
ATOM 596 C CA . ILE A 1 79 ? -13.345 -4.766 9.407 1.00 87.62 79 ILE A CA 1
ATOM 597 C C . ILE A 1 79 ? -12.295 -5.819 9.738 1.00 87.62 79 ILE A C 1
ATOM 599 O O . ILE A 1 79 ? -11.840 -6.562 8.866 1.00 87.62 79 ILE A O 1
ATOM 603 N N . ARG A 1 80 ? -11.926 -5.929 11.015 1.00 89.31 80 ARG A N 1
ATOM 604 C CA . ARG A 1 80 ? -11.029 -6.989 11.478 1.00 89.31 80 ARG A CA 1
ATOM 605 C C . ARG A 1 80 ? -11.840 -8.252 11.725 1.00 89.31 80 ARG A C 1
ATOM 607 O O . ARG A 1 80 ? -12.484 -8.383 12.759 1.00 89.31 80 ARG A O 1
ATOM 614 N N . VAL A 1 81 ? -11.748 -9.218 10.815 1.00 91.62 81 VAL A N 1
ATOM 615 C CA . VAL A 1 81 ? -12.541 -10.465 10.847 1.00 91.62 81 VAL A CA 1
ATOM 616 C C . VAL A 1 81 ? -12.485 -11.183 12.202 1.00 91.62 81 VAL A C 1
ATOM 618 O O . VAL A 1 81 ? -13.509 -11.631 12.701 1.00 91.62 81 VAL A O 1
ATOM 621 N N . ARG A 1 82 ? -11.303 -11.257 12.830 1.00 92.06 82 ARG A N 1
ATOM 622 C CA . ARG A 1 82 ? -11.111 -11.972 14.104 1.00 92.06 82 ARG A CA 1
ATOM 623 C C . ARG A 1 82 ? -11.908 -11.384 15.274 1.00 92.06 82 ARG A C 1
ATOM 625 O O . ARG A 1 82 ? -12.305 -12.136 16.156 1.00 92.06 82 ARG A O 1
ATOM 632 N N . THR A 1 83 ? -12.071 -10.063 15.327 1.00 93.06 83 THR A N 1
ATOM 633 C CA . THR A 1 83 ? -12.654 -9.356 16.485 1.00 93.06 83 THR A CA 1
ATOM 634 C C . THR A 1 83 ? -13.977 -8.667 16.164 1.00 93.06 83 THR A C 1
ATOM 636 O O . THR A 1 83 ? -14.695 -8.282 17.079 1.00 93.06 83 THR A O 1
ATOM 639 N N . GLY A 1 84 ? -14.300 -8.484 14.882 1.00 90.56 84 GLY A N 1
ATOM 640 C CA . GLY A 1 84 ? -15.433 -7.675 14.434 1.00 90.56 84 GLY A CA 1
ATOM 641 C C . GLY A 1 84 ? -15.230 -6.167 14.619 1.00 90.56 84 GLY A C 1
ATOM 642 O O . GLY A 1 84 ? -16.161 -5.402 14.372 1.00 90.56 84 GLY A O 1
ATOM 643 N N . GLU A 1 85 ? -14.040 -5.725 15.045 1.00 88.19 85 GLU A N 1
ATOM 644 C CA . GLU A 1 85 ? -13.705 -4.303 15.142 1.00 88.19 85 GLU A CA 1
ATOM 645 C C . GLU A 1 85 ? -13.836 -3.635 13.772 1.00 88.19 85 GLU A C 1
ATOM 647 O O . GLU A 1 85 ? -13.561 -4.263 12.745 1.00 88.19 85 GLU A O 1
ATOM 652 N N . ARG A 1 86 ? -14.240 -2.360 13.773 1.00 86.19 86 ARG A N 1
ATOM 653 C CA . ARG A 1 86 ? -14.447 -1.554 12.566 1.00 86.19 86 ARG A CA 1
ATOM 654 C C . ARG A 1 86 ? -13.646 -0.254 12.569 1.00 86.19 86 ARG A C 1
ATOM 656 O O . ARG A 1 86 ? -13.235 0.205 13.640 1.00 86.19 86 ARG A O 1
ATOM 663 N N . GLY A 1 87 ? -13.473 0.341 11.389 1.00 83.19 87 GLY A N 1
ATOM 664 C CA . GLY A 1 87 ? -12.795 1.621 11.189 1.00 83.19 87 GLY A CA 1
ATOM 665 C C . GLY A 1 87 ? -11.386 1.642 11.784 1.00 83.19 87 GLY A C 1
ATOM 666 O O . GLY A 1 87 ? -10.624 0.684 11.658 1.00 83.19 87 GLY A O 1
ATOM 667 N N . GLU A 1 88 ? -11.056 2.714 12.500 1.00 77.75 88 GLU A N 1
ATOM 668 C CA . GLU A 1 88 ? -9.733 2.924 13.102 1.00 77.75 88 GLU A CA 1
ATOM 669 C C . GLU A 1 88 ? -9.314 1.795 14.061 1.00 77.75 88 GLU A C 1
ATOM 671 O O . GLU A 1 88 ? -8.156 1.394 14.095 1.00 77.75 88 GLU A O 1
ATOM 676 N N . LYS A 1 89 ? -10.251 1.213 14.823 1.00 82.44 89 LYS A N 1
ATOM 677 C CA . LYS A 1 89 ? -9.928 0.099 15.737 1.00 82.44 89 LYS A CA 1
ATOM 678 C 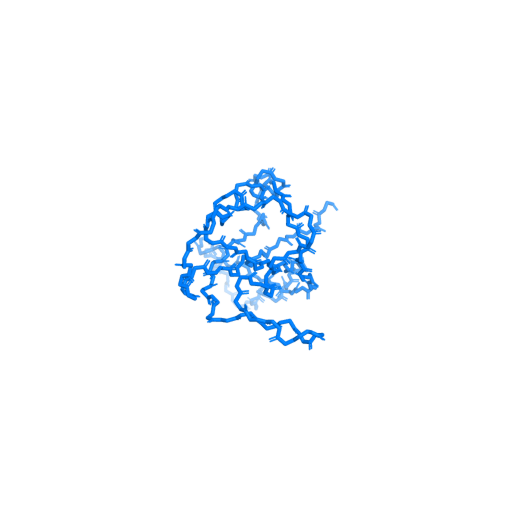C . LYS A 1 89 ? -9.481 -1.152 14.982 1.00 82.44 89 LYS A C 1
ATOM 680 O O . LYS A 1 89 ? -8.659 -1.919 15.482 1.00 82.44 89 LYS A O 1
ATOM 685 N N . ALA A 1 90 ? -10.040 -1.364 13.793 1.00 84.25 90 ALA A N 1
ATOM 686 C CA . ALA A 1 90 ? -9.677 -2.478 12.932 1.00 84.25 90 ALA A CA 1
ATOM 687 C C . ALA A 1 90 ? -8.321 -2.251 12.251 1.00 84.25 90 ALA A C 1
ATOM 689 O O . ALA A 1 90 ? -7.516 -3.186 12.188 1.00 84.25 90 ALA A O 1
ATOM 690 N N . GLU A 1 91 ? -8.083 -1.020 11.791 1.00 80.81 91 GLU A N 1
ATOM 691 C CA . GLU A 1 91 ? -6.831 -0.557 11.179 1.00 80.81 91 GLU A CA 1
ATOM 692 C C . GLU A 1 91 ? -5.664 -0.638 12.168 1.00 80.81 91 GLU A C 1
ATOM 694 O O . GLU A 1 91 ? -4.634 -1.248 11.876 1.00 80.81 91 GLU A O 1
ATOM 699 N N . ARG A 1 92 ? -5.867 -0.125 13.386 1.00 78.81 92 ARG A N 1
ATOM 700 C CA . ARG A 1 92 ? -4.803 0.056 14.368 1.00 78.81 92 ARG A CA 1
ATOM 701 C C . ARG A 1 92 ? -4.150 -1.270 14.738 1.00 78.81 92 ARG A C 1
ATOM 703 O O . ARG A 1 92 ? -4.732 -2.127 15.413 1.00 78.81 92 ARG A O 1
ATOM 710 N N . MET A 1 93 ? -2.882 -1.408 14.379 1.00 73.25 93 MET A N 1
ATOM 711 C CA . MET A 1 93 ? -2.047 -2.532 14.792 1.00 73.25 93 MET A CA 1
ATOM 712 C C . MET A 1 93 ? -1.457 -2.271 16.190 1.00 73.25 93 MET A C 1
ATOM 714 O O . MET A 1 93 ? -0.929 -1.192 16.464 1.00 73.25 93 MET A O 1
ATOM 718 N N . ILE A 1 94 ? -1.481 -3.262 17.089 1.00 66.75 94 ILE A N 1
ATOM 719 C CA . ILE A 1 94 ? -0.952 -3.144 18.468 1.00 66.75 94 ILE A CA 1
ATOM 720 C C . ILE A 1 94 ? 0.550 -2.841 18.427 1.00 66.75 94 ILE A C 1
ATOM 722 O O . ILE A 1 94 ? 1.306 -3.682 17.955 1.00 66.75 94 ILE A O 1
ATOM 726 N N . GLY A 1 95 ? 0.995 -1.648 18.843 1.00 59.94 95 GLY A N 1
ATOM 727 C CA . GLY A 1 95 ? 2.408 -1.212 18.810 1.00 59.94 95 GLY A CA 1
ATOM 728 C C . GLY A 1 95 ? 2.797 -0.243 17.677 1.00 59.94 95 GLY A C 1
ATOM 729 O O . GLY A 1 95 ? 3.982 -0.059 17.424 1.00 59.94 95 GLY A O 1
ATOM 730 N N . GLY A 1 96 ? 1.823 0.332 16.962 1.00 57.03 96 GLY A N 1
ATOM 731 C CA . GLY A 1 96 ? 2.037 1.414 15.999 1.00 57.03 96 GLY A CA 1
ATOM 732 C C . GLY A 1 96 ? 1.814 2.734 16.726 1.00 57.03 96 GLY A C 1
ATOM 733 O O . GLY A 1 96 ? 0.882 2.821 17.526 1.00 57.03 96 GLY A O 1
ATOM 734 N N . GLY A 1 97 ? 2.687 3.724 16.522 1.00 50.41 97 GLY A N 1
ATOM 735 C CA . GLY A 1 97 ? 2.499 5.059 17.098 1.00 50.41 97 GLY A CA 1
ATOM 736 C C . GLY A 1 97 ? 1.127 5.619 16.710 1.00 50.41 97 GLY A C 1
ATOM 737 O O . GLY A 1 97 ? 0.721 5.485 15.559 1.00 50.41 97 GLY A O 1
ATOM 738 N N . ALA A 1 98 ? 0.403 6.171 17.683 1.00 47.22 98 ALA A N 1
ATOM 739 C CA . ALA A 1 98 ? -0.973 6.632 17.520 1.00 47.22 98 ALA A CA 1
ATOM 740 C C . ALA A 1 98 ? -1.031 8.154 17.301 1.00 47.22 98 ALA A C 1
ATOM 742 O O . ALA A 1 98 ? -0.296 8.871 17.986 1.00 47.22 98 ALA A O 1
ATOM 743 N N . PRO A 1 99 ? -1.944 8.668 16.460 1.00 49.06 99 PRO A N 1
ATOM 744 C CA . PRO A 1 99 ? -2.418 10.037 16.587 1.00 49.06 99 PRO A CA 1
ATOM 745 C C . PRO A 1 99 ? -3.410 10.148 17.767 1.00 49.06 99 PRO A C 1
ATOM 747 O O . PRO A 1 99 ? -3.978 9.135 18.203 1.00 49.06 99 PRO A O 1
ATOM 750 N N . PRO A 1 100 ? -3.624 11.354 18.326 1.00 42.50 100 PRO A N 1
ATOM 751 C CA . PRO A 1 100 ? -4.623 11.578 19.364 1.00 42.50 100 PRO A CA 1
ATOM 752 C C . PRO A 1 100 ? -6.039 11.351 18.822 1.00 42.50 100 PRO A C 1
ATOM 754 O O . PRO A 1 100 ? -6.328 11.623 17.662 1.00 42.50 100 PRO A O 1
ATOM 757 N N . LEU A 1 101 ? -6.911 10.862 19.701 1.00 43.69 101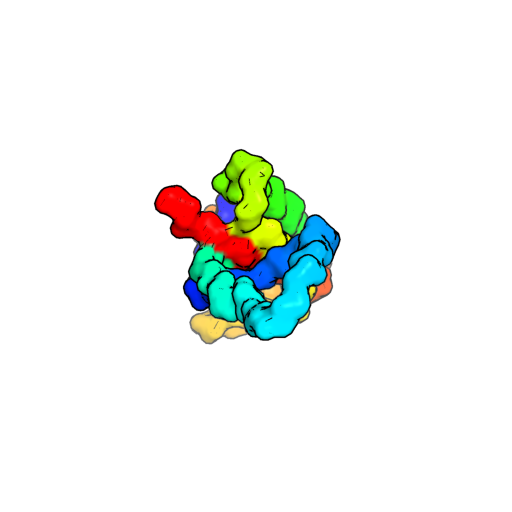 LEU A N 1
ATOM 758 C CA . LEU A 1 101 ? -8.320 10.577 19.441 1.00 43.69 101 LEU A CA 1
ATOM 759 C C . LEU A 1 101 ? -9.091 11.836 19.023 1.00 43.69 101 LEU A C 1
ATOM 761 O O . LEU A 1 101 ? -9.335 12.700 19.861 1.00 43.69 101 LEU A O 1
ATOM 765 N N . GLU A 1 102 ? -9.589 11.862 17.792 1.00 37.53 102 GLU A N 1
ATOM 766 C CA . GLU A 1 102 ? -10.875 12.476 17.463 1.00 37.53 102 GLU A CA 1
ATOM 767 C C . GLU A 1 102 ? -11.425 11.857 16.174 1.00 37.53 102 GLU A C 1
ATOM 769 O O . GLU A 1 102 ? -10.663 11.399 15.330 1.00 37.53 102 GLU A O 1
ATOM 774 N N . PHE A 1 103 ? -12.753 11.772 16.081 1.00 40.47 103 PHE A N 1
ATOM 775 C CA . PHE A 1 103 ? -13.527 11.111 15.026 1.00 40.47 103 PHE A CA 1
ATOM 776 C C . PHE A 1 103 ? -12.938 11.282 13.612 1.00 40.47 103 PHE A C 1
ATOM 778 O O . PHE A 1 103 ? -13.238 12.260 12.928 1.00 40.47 103 PHE A O 1
ATOM 785 N N . LEU A 1 104 ? -12.171 10.291 13.152 1.00 39.31 104 LEU A N 1
ATOM 786 C CA . LEU A 1 104 ? -11.778 10.185 11.751 1.00 39.31 104 LEU A CA 1
ATOM 787 C C . LEU A 1 104 ? -12.983 9.693 10.948 1.00 39.31 104 LEU A C 1
ATOM 789 O O . LEU A 1 104 ? -13.628 8.696 11.302 1.00 39.31 104 LEU A O 1
ATOM 793 N N . LYS A 1 105 ? -13.328 10.419 9.887 1.00 42.62 105 LYS A N 1
ATOM 794 C CA . LYS A 1 105 ? -14.405 10.000 8.989 1.00 42.62 105 LYS A CA 1
ATOM 795 C C . LYS A 1 105 ? -13.891 8.886 8.077 1.00 42.62 105 LYS A C 1
ATOM 797 O O . LYS A 1 105 ? -12.709 8.795 7.769 1.00 42.62 105 LYS A O 1
ATOM 802 N N . LEU A 1 106 ? -14.784 8.005 7.643 1.00 45.38 106 LEU A N 1
ATOM 803 C CA . LEU A 1 106 ? -14.435 6.834 6.834 1.00 45.38 106 LEU A CA 1
ATOM 804 C C . LEU A 1 106 ? -13.837 7.197 5.459 1.00 45.38 106 LEU A C 1
ATOM 806 O O . LEU A 1 106 ? -13.195 6.377 4.831 1.00 45.38 106 LEU A O 1
ATOM 810 N N . ASP A 1 107 ? -13.974 8.439 5.016 1.00 47.09 107 ASP A N 1
ATOM 811 C CA . ASP A 1 107 ? -13.333 9.055 3.851 1.00 47.09 107 ASP A CA 1
ATOM 812 C C . ASP A 1 107 ? -11.817 9.330 4.025 1.00 47.09 107 ASP A C 1
ATOM 814 O O . ASP A 1 107 ? -11.191 9.959 3.171 1.00 47.09 107 ASP A O 1
ATOM 818 N N . GLU A 1 108 ? -11.201 8.840 5.106 1.00 52.31 108 GLU A N 1
ATOM 819 C CA . GLU A 1 108 ? -9.820 9.149 5.506 1.00 52.31 108 GLU A CA 1
ATOM 820 C C . GLU A 1 108 ? -8.858 7.963 5.430 1.00 52.31 108 GLU A C 1
ATOM 822 O O . GLU A 1 108 ? -7.820 7.949 6.083 1.00 52.31 108 GLU A O 1
ATOM 827 N N . LEU A 1 109 ? -9.171 6.961 4.621 1.00 55.59 109 LEU A N 1
ATOM 828 C CA . LEU A 1 109 ? -8.281 5.834 4.374 1.00 55.59 109 LEU A CA 1
ATOM 829 C C . LEU A 1 109 ? -7.921 5.793 2.896 1.00 55.59 109 LEU A C 1
ATOM 831 O O . LEU A 1 109 ? -8.792 5.979 2.048 1.00 55.59 109 LEU A O 1
ATOM 835 N N . SER A 1 110 ? -6.653 5.544 2.574 1.00 57.06 110 SER A N 1
ATOM 836 C CA . SER A 1 110 ? -6.214 5.367 1.185 1.00 57.06 110 SER A CA 1
ATOM 837 C C . SER A 1 110 ? -5.523 4.026 0.993 1.00 57.06 110 SER A C 1
ATOM 839 O O . SER A 1 110 ? -4.629 3.682 1.763 1.00 57.06 110 SER A O 1
ATOM 841 N N . VAL A 1 111 ? -5.904 3.287 -0.054 1.00 60.25 111 VAL A N 1
ATOM 842 C CA . VAL A 1 111 ? -5.061 2.216 -0.596 1.00 60.25 111 VAL A CA 1
ATOM 843 C C . VAL A 1 111 ? -3.954 2.876 -1.391 1.00 60.25 111 VAL A C 1
ATOM 845 O O . VAL A 1 111 ? -4.241 3.546 -2.383 1.00 60.25 111 VAL A O 1
ATOM 848 N N . ILE A 1 112 ? -2.711 2.653 -0.984 1.00 60.00 112 ILE A N 1
ATOM 849 C CA . ILE A 1 112 ? -1.556 2.924 -1.829 1.00 60.00 112 ILE A CA 1
ATOM 850 C C . ILE A 1 112 ? -1.296 1.678 -2.665 1.00 60.00 112 ILE A C 1
ATOM 852 O O . ILE A 1 112 ? -0.897 0.647 -2.126 1.00 60.00 112 ILE A O 1
ATOM 856 N N . CYS A 1 113 ? -1.552 1.778 -3.970 1.00 58.31 113 CYS A N 1
ATOM 857 C CA . CYS A 1 113 ? -1.185 0.750 -4.935 1.00 58.31 113 CYS A CA 1
ATOM 858 C C . CYS A 1 113 ? 0.115 1.144 -5.627 1.00 58.31 113 CYS A C 1
ATOM 860 O O . CYS A 1 113 ? 0.145 2.143 -6.347 1.00 58.31 113 CYS A O 1
ATOM 862 N N . LEU A 1 114 ? 1.155 0.334 -5.463 1.00 57.78 114 LEU A N 1
ATOM 863 C CA . LEU A 1 114 ? 2.393 0.451 -6.234 1.00 57.78 114 LEU A CA 1
ATOM 864 C C . LEU A 1 114 ? 2.410 -0.562 -7.354 1.00 57.78 114 LEU A C 1
ATOM 866 O O . LEU A 1 114 ? 1.839 -1.633 -7.210 1.00 57.78 114 LEU A O 1
ATOM 870 N N . ASN A 1 115 ? 3.056 -0.232 -8.465 1.00 56.69 115 ASN A N 1
ATOM 871 C CA . ASN A 1 115 ? 3.303 -1.192 -9.533 1.00 56.69 115 ASN A CA 1
ATOM 872 C C . ASN A 1 115 ? 4.754 -1.056 -9.993 1.00 56.69 115 ASN A C 1
ATOM 874 O O . ASN A 1 115 ? 5.044 -0.310 -10.931 1.00 56.69 115 ASN A O 1
ATOM 878 N N . TRP A 1 116 ? 5.652 -1.722 -9.273 1.00 54.72 116 TRP A N 1
ATOM 879 C CA . TRP A 1 116 ? 7.099 -1.538 -9.372 1.00 54.72 116 TRP A CA 1
ATOM 880 C C . TRP A 1 116 ? 7.756 -2.771 -9.996 1.00 54.72 116 TRP A C 1
ATOM 882 O O . TRP A 1 116 ? 7.391 -3.905 -9.690 1.00 54.72 116 TRP A O 1
ATOM 892 N N . ASN A 1 117 ? 8.690 -2.560 -10.920 1.00 53.78 117 ASN A N 1
ATOM 893 C CA . ASN A 1 117 ? 9.500 -3.625 -11.492 1.00 53.78 117 ASN A CA 1
ATOM 894 C C . ASN A 1 117 ? 10.688 -3.974 -10.572 1.00 53.78 117 ASN A C 1
ATOM 896 O O . ASN A 1 117 ? 11.580 -3.152 -10.393 1.00 53.78 117 ASN A O 1
ATOM 900 N N . PHE A 1 118 ? 10.711 -5.194 -10.030 1.00 45.25 118 PHE A N 1
ATOM 901 C CA . PHE A 1 118 ? 11.835 -5.740 -9.260 1.00 45.25 118 PHE A CA 1
ATOM 902 C C . PHE A 1 118 ? 12.750 -6.539 -10.203 1.00 45.25 118 PHE A C 1
ATOM 904 O O . PHE A 1 118 ? 12.878 -7.754 -10.093 1.00 45.25 118 PHE A O 1
ATOM 911 N N . GLN A 1 119 ? 13.317 -5.880 -11.210 1.00 39.41 119 GLN A N 1
ATOM 912 C CA . GLN A 1 119 ? 14.366 -6.474 -12.040 1.00 39.41 119 GLN A CA 1
ATOM 913 C C . GLN A 1 119 ? 15.620 -5.614 -11.895 1.00 39.41 119 GLN A C 1
ATOM 915 O O . GLN A 1 119 ? 15.812 -4.658 -12.644 1.00 39.41 119 GLN A O 1
ATOM 920 N N . LEU A 1 120 ? 16.411 -5.949 -10.872 1.00 37.41 120 LEU A N 1
ATOM 921 C CA . LEU A 1 120 ? 17.861 -5.743 -10.862 1.00 37.41 120 LEU A CA 1
ATOM 922 C C . LEU A 1 120 ? 18.521 -6.833 -11.714 1.00 37.41 120 LEU A C 1
ATOM 924 O O . LEU A 1 120 ? 18.013 -7.980 -11.678 1.00 37.41 120 LEU A O 1
#

Organism: Sesamum radiatum (NCBI:txid300843)

InterPro domains:
  IPR002187 Nitrogen regulatory protein PII [PF00543] (1-85)
  IPR002187 Nitrogen regulatory protein PII [PR00340] (1-19)
  IPR002187 Nitrogen regulatory protein PII [PR00340] (31-54)
  IPR002187 Nitrogen regulatory protein PII [PR00340] (62-82)
  IPR002187 Nitrogen regulatory protein PII [PS51343] (1-91)
  IPR002187 Nitrogen regulatory protein PII [PTHR30115] (1-97)
  IPR002187 Nitrogen regulatory protein PII [SM00938] (1-84)
  IPR011322 Nitrogen regulatory PII-like, alpha/beta [SSF54913] (1-90)
  IPR015867 Nitrogen regulatory protein PII/ATP phosphoribosyltransferase, C-terminal [G3DSA:3.30.70.120] (1-100)
  IPR017918 Nitrogen regulatory protein PII, conserved site [PS00638] (62-75)

pLDDT: mean 70.08, std 17.88, range [36.19, 93.06]